Protein AF-A0A950XQK0-F1 (afdb_monomer_lite)

Sequence (68 aa):
MPLTPADVHNVAFSKPPIGKRGYNEDEVDAFLDLVENELTRLIEENSDLRQRVNELDQELAAARAGGG

Structure (mmCIF, N/CA/C/O backbone):
data_AF-A0A950XQK0-F1
#
_entry.id   AF-A0A950XQK0-F1
#
loop_
_atom_site.group_PDB
_atom_site.id
_atom_site.type_symbol
_atom_site.label_atom_id
_atom_site.label_alt_id
_atom_site.label_comp_id
_atom_site.label_asym_id
_atom_site.label_entity_id
_atom_site.label_seq_id
_atom_site.pdbx_PDB_ins_code
_atom_site.Cartn_x
_atom_site.Cartn_y
_atom_site.Cartn_z
_atom_site.occupancy
_atom_site.B_iso_or_equiv
_atom_site.auth_seq_id
_atom_site.auth_comp_id
_atom_site.auth_asym_id
_atom_site.auth_atom_id
_atom_site.pdbx_PDB_model_num
ATOM 1 N N . MET A 1 1 ? 0.885 13.438 0.433 1.00 55.06 1 MET A N 1
ATOM 2 C CA . MET A 1 1 ? -0.164 12.461 0.086 1.00 55.06 1 MET A CA 1
ATOM 3 C C . MET A 1 1 ? 0.418 11.084 0.340 1.00 55.06 1 MET A C 1
ATOM 5 O O . MET A 1 1 ? 1.559 10.892 -0.070 1.00 55.06 1 MET A O 1
ATOM 9 N N . PRO A 1 2 ? -0.251 10.201 1.098 1.00 83.75 2 PRO A N 1
ATOM 10 C CA . PRO A 1 2 ? 0.224 8.830 1.248 1.00 83.75 2 PRO A CA 1
ATOM 11 C C . PRO A 1 2 ? 0.137 8.122 -0.108 1.00 83.75 2 PRO A C 1
ATOM 13 O O . PRO A 1 2 ? -0.806 8.360 -0.855 1.00 83.75 2 PRO A O 1
ATOM 16 N N . LEU A 1 3 ? 1.143 7.310 -0.424 1.00 90.25 3 LEU A N 1
ATOM 17 C CA . LEU A 1 3 ? 1.159 6.459 -1.610 1.00 90.25 3 LEU A CA 1
ATOM 18 C C . LEU A 1 3 ? 0.008 5.447 -1.511 1.00 90.25 3 LEU A C 1
ATOM 20 O O . LEU A 1 3 ? -0.120 4.791 -0.475 1.00 90.25 3 LEU A O 1
ATOM 24 N N . THR A 1 4 ? -0.823 5.332 -2.545 1.00 95.25 4 THR A N 1
ATOM 25 C CA . THR A 1 4 ? -1.888 4.319 -2.625 1.00 95.25 4 THR A CA 1
ATOM 26 C C . THR A 1 4 ? -1.475 3.152 -3.531 1.00 95.25 4 THR A C 1
ATOM 28 O O . THR A 1 4 ? -0.621 3.339 -4.398 1.00 95.25 4 THR A O 1
ATOM 31 N N . PRO A 1 5 ? -2.086 1.959 -3.395 1.00 96.12 5 PRO A N 1
ATOM 32 C CA . PRO A 1 5 ? -1.865 0.859 -4.339 1.00 96.12 5 PRO A CA 1
ATOM 33 C C . PRO A 1 5 ? -2.140 1.272 -5.791 1.00 96.12 5 PRO A C 1
ATOM 35 O O . PRO 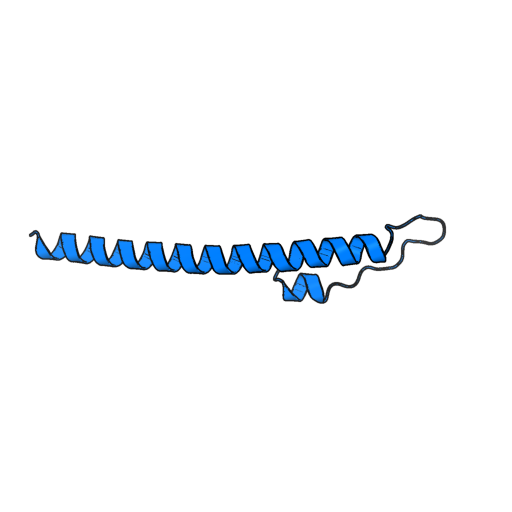A 1 5 ? -1.348 0.987 -6.679 1.00 96.12 5 PRO A O 1
ATOM 38 N N . ALA A 1 6 ? -3.191 2.067 -6.020 1.00 95.88 6 ALA A N 1
ATOM 39 C CA . ALA A 1 6 ? -3.495 2.610 -7.341 1.00 95.88 6 ALA A CA 1
ATOM 40 C C . ALA A 1 6 ? -2.399 3.554 -7.867 1.00 95.88 6 ALA A C 1
ATOM 42 O O . ALA A 1 6 ? -2.151 3.585 -9.069 1.00 95.88 6 ALA A O 1
ATOM 43 N N . ASP A 1 7 ? -1.728 4.318 -7.001 1.00 96.62 7 ASP A N 1
ATOM 44 C CA . ASP A 1 7 ? -0.594 5.148 -7.422 1.00 96.62 7 ASP A CA 1
ATOM 45 C C . ASP A 1 7 ? 0.607 4.290 -7.840 1.00 96.62 7 ASP A C 1
ATOM 47 O O . ASP A 1 7 ? 1.309 4.657 -8.778 1.00 96.62 7 ASP A O 1
ATOM 51 N N . VAL A 1 8 ? 0.832 3.155 -7.165 1.00 96.25 8 VAL A N 1
ATOM 52 C CA . VAL A 1 8 ? 1.877 2.181 -7.526 1.00 96.25 8 VAL A CA 1
ATOM 53 C C . VAL A 1 8 ? 1.558 1.540 -8.874 1.00 96.25 8 VAL A C 1
ATOM 55 O O . VAL A 1 8 ? 2.424 1.512 -9.740 1.00 96.25 8 VAL A O 1
ATOM 58 N N . HIS A 1 9 ? 0.310 1.122 -9.082 1.00 94.62 9 HIS A N 1
ATOM 59 C CA . HIS A 1 9 ? -0.141 0.513 -10.331 1.00 94.62 9 HIS A CA 1
ATOM 60 C C . HIS A 1 9 ? -0.025 1.455 -11.539 1.00 94.62 9 HIS A C 1
ATOM 62 O O . HIS A 1 9 ? 0.360 1.060 -12.634 1.00 94.62 9 HIS A O 1
ATOM 68 N N . ASN A 1 10 ? -0.377 2.730 -11.349 1.00 95.31 10 ASN A N 1
ATOM 69 C CA . ASN A 1 10 ? -0.453 3.708 -12.436 1.00 95.31 10 ASN A CA 1
ATOM 70 C C . ASN A 1 10 ? 0.854 4.485 -12.658 1.00 95.31 10 ASN A C 1
ATOM 72 O O . ASN A 1 10 ? 0.884 5.415 -13.473 1.00 95.31 10 ASN A O 1
ATOM 76 N N . VAL A 1 11 ? 1.923 4.175 -11.918 1.00 95.12 11 VAL A N 1
ATOM 77 C CA . VAL A 1 11 ? 3.181 4.913 -12.038 1.00 95.12 11 VAL A CA 1
ATOM 78 C C . VAL A 1 11 ? 3.813 4.673 -13.410 1.00 95.12 11 VAL A C 1
ATOM 80 O O . VAL A 1 11 ? 3.890 3.554 -13.902 1.00 95.12 11 VAL A O 1
ATOM 83 N N . ALA A 1 12 ? 4.309 5.743 -14.028 1.00 93.94 12 ALA A N 1
ATOM 84 C CA . ALA A 1 12 ? 5.057 5.665 -15.275 1.00 93.94 12 ALA A CA 1
ATOM 85 C C . ALA A 1 12 ? 6.453 6.259 -15.078 1.00 93.94 12 ALA A C 1
ATOM 87 O O . ALA A 1 12 ? 6.603 7.448 -14.775 1.00 93.94 12 ALA A O 1
ATOM 88 N N . PHE A 1 13 ? 7.487 5.442 -15.275 1.00 93.94 13 PHE A N 1
ATOM 89 C CA . PHE A 1 13 ? 8.870 5.905 -15.237 1.00 93.94 13 PHE A CA 1
ATOM 90 C C . PHE A 1 13 ? 9.327 6.417 -16.606 1.00 93.94 13 PHE A C 1
ATOM 92 O O . PHE A 1 13 ? 8.949 5.909 -17.660 1.00 93.94 13 PHE A O 1
ATOM 99 N N . SER A 1 14 ? 10.172 7.448 -16.595 1.00 93.75 14 SER A N 1
ATOM 100 C CA . SER A 1 14 ? 10.796 7.956 -17.819 1.00 93.75 14 SER A CA 1
ATOM 101 C C . SER A 1 14 ? 11.954 7.059 -18.255 1.00 93.75 14 SER A C 1
ATOM 103 O O . SER A 1 14 ? 12.666 6.488 -17.428 1.00 93.75 14 SER A O 1
ATOM 105 N N . LYS A 1 15 ? 12.172 6.962 -19.572 1.00 91.12 15 LYS A N 1
ATOM 106 C CA . LYS A 1 15 ? 13.324 6.236 -20.120 1.00 91.12 15 LYS A CA 1
ATOM 107 C C . LYS A 1 15 ? 14.637 6.864 -19.637 1.00 91.12 15 LYS A C 1
ATOM 109 O O . LYS A 1 15 ? 14.718 8.092 -19.532 1.00 91.12 15 LYS A O 1
ATOM 114 N N . PRO A 1 16 ? 15.684 6.055 -19.390 1.00 91.44 16 PRO A N 1
ATOM 115 C CA . PRO A 1 16 ? 16.976 6.578 -18.972 1.00 91.44 16 PRO A CA 1
ATOM 116 C C . PRO A 1 16 ? 17.551 7.540 -20.031 1.00 91.44 16 PRO A C 1
ATOM 118 O O . PRO A 1 16 ? 17.320 7.349 -21.230 1.00 91.44 16 PRO A O 1
ATOM 121 N N . PRO A 1 17 ? 18.332 8.560 -19.623 1.00 94.25 17 PRO A N 1
ATOM 122 C CA . PRO A 1 17 ? 19.019 9.446 -20.558 1.00 94.25 17 PRO A CA 1
ATOM 123 C C . PRO A 1 17 ? 19.895 8.674 -21.552 1.00 94.25 17 PRO A C 1
ATOM 125 O O . PRO A 1 17 ? 20.448 7.622 -21.228 1.00 94.25 17 PRO A O 1
ATOM 128 N N . ILE A 1 18 ? 20.073 9.227 -22.753 1.00 92.31 18 ILE A N 1
ATOM 129 C CA . ILE A 1 18 ? 20.857 8.600 -23.827 1.00 92.31 18 ILE A CA 1
ATOM 130 C C . ILE A 1 18 ? 22.257 8.214 -23.317 1.00 92.31 18 ILE A C 1
ATOM 132 O O . ILE A 1 18 ? 22.968 9.027 -22.728 1.00 92.31 18 ILE A O 1
ATOM 136 N N . GLY A 1 19 ? 22.654 6.958 -23.546 1.00 92.44 19 GLY A N 1
ATOM 137 C CA . GLY A 1 19 ? 23.955 6.419 -23.131 1.00 92.44 19 GLY A CA 1
ATOM 138 C C . GLY A 1 19 ? 24.043 5.991 -21.660 1.00 92.44 19 GLY A C 1
ATOM 139 O O . GLY A 1 19 ? 25.111 5.564 -21.217 1.00 92.44 19 GLY A O 1
ATOM 140 N N . LYS A 1 2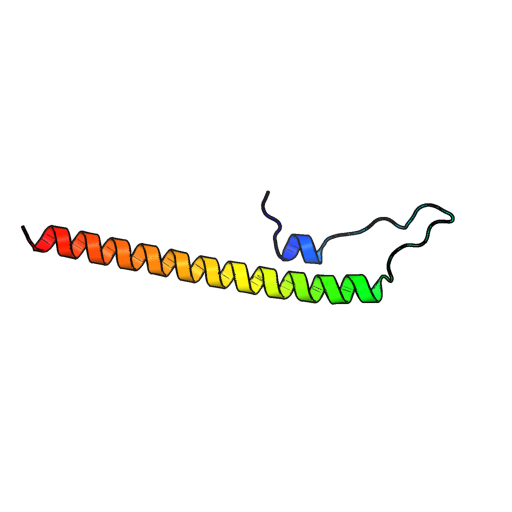0 ? 22.949 6.077 -20.892 1.00 94.19 20 LYS A N 1
ATOM 141 C CA . LYS A 1 20 ? 22.847 5.531 -19.532 1.00 94.19 20 LYS A CA 1
ATOM 142 C C . LYS A 1 20 ? 22.028 4.242 -19.534 1.00 94.19 20 LYS A C 1
ATOM 144 O O . LYS A 1 20 ? 21.116 4.068 -20.336 1.00 94.19 20 LYS A O 1
ATOM 149 N N . ARG A 1 21 ? 22.373 3.330 -18.626 1.00 92.88 21 ARG A N 1
ATOM 150 C CA . ARG A 1 21 ? 21.601 2.105 -18.382 1.00 92.88 21 ARG A CA 1
ATOM 151 C C . ARG A 1 21 ? 20.494 2.409 -17.373 1.00 92.88 21 ARG A C 1
ATOM 153 O O . ARG A 1 21 ? 20.744 3.143 -16.419 1.00 92.88 21 ARG A O 1
ATOM 160 N N . GLY A 1 22 ? 19.305 1.864 -17.608 1.00 94.50 22 GLY A N 1
ATOM 161 C CA . GLY A 1 22 ? 18.200 1.829 -16.648 1.00 94.50 22 GLY A CA 1
ATOM 162 C C . GLY A 1 22 ? 18.042 0.436 -16.042 1.00 94.50 22 GLY A C 1
ATOM 163 O O . GLY A 1 22 ? 18.798 -0.477 -16.386 1.00 94.50 22 GLY A O 1
ATOM 164 N N . TYR A 1 23 ? 17.064 0.290 -15.151 1.00 96.81 23 TYR A N 1
ATOM 165 C CA . TYR A 1 23 ? 16.610 -1.022 -14.693 1.00 96.81 23 TYR A CA 1
ATOM 166 C C . TYR A 1 23 ? 1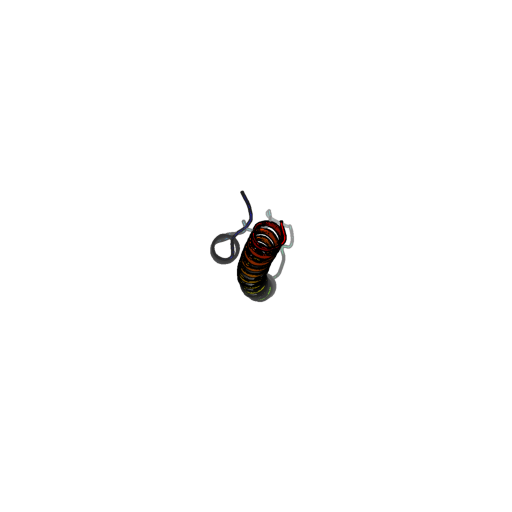5.906 -1.780 -15.822 1.00 96.81 23 TYR A C 1
ATOM 168 O O . TYR A 1 23 ? 15.489 -1.180 -16.814 1.00 96.81 23 TYR A O 1
ATOM 176 N N . ASN A 1 24 ? 15.811 -3.099 -15.675 1.00 95.69 24 ASN A N 1
ATOM 177 C CA . ASN A 1 24 ? 14.996 -3.922 -16.555 1.00 95.69 24 ASN A CA 1
ATOM 178 C C . ASN A 1 24 ? 13.513 -3.641 -16.262 1.00 95.69 24 ASN A C 1
ATOM 180 O O . ASN A 1 24 ? 13.114 -3.715 -15.103 1.00 95.69 24 ASN A O 1
ATOM 184 N N . GLU A 1 25 ? 12.734 -3.301 -17.291 1.00 95.00 25 GLU A N 1
ATOM 185 C CA . GLU A 1 25 ? 11.304 -2.981 -17.164 1.00 95.00 25 GLU A CA 1
ATOM 186 C C . GLU A 1 25 ? 10.535 -4.157 -16.537 1.00 95.00 25 GLU A C 1
ATOM 188 O O . GLU A 1 25 ? 9.859 -3.955 -15.536 1.00 95.00 25 GLU A O 1
ATOM 193 N N . ASP A 1 26 ? 10.779 -5.395 -16.986 1.00 97.06 26 ASP A N 1
ATOM 194 C CA . ASP A 1 26 ? 10.097 -6.590 -16.463 1.00 97.06 26 ASP A CA 1
ATOM 195 C C . ASP A 1 26 ? 10.396 -6.842 -14.970 1.00 97.06 26 ASP A C 1
ATOM 197 O O . ASP A 1 26 ? 9.536 -7.287 -14.211 1.00 97.06 26 ASP A O 1
ATOM 201 N N . GLU A 1 27 ? 11.630 -6.571 -14.526 1.00 98.06 27 GLU A N 1
ATOM 202 C CA . GLU A 1 27 ? 12.016 -6.735 -13.115 1.00 98.06 27 GLU A CA 1
ATOM 203 C C . GLU A 1 27 ? 11.409 -5.642 -12.231 1.00 98.06 27 GLU A C 1
ATOM 205 O O . GLU A 1 27 ? 11.055 -5.903 -11.079 1.00 98.06 27 GLU A O 1
ATOM 210 N N . VAL A 1 28 ? 11.302 -4.419 -12.761 1.00 97.25 28 VAL A N 1
ATOM 211 C CA . VAL A 1 28 ? 10.659 -3.303 -12.062 1.00 97.25 28 VAL A CA 1
ATOM 212 C C . VAL A 1 28 ? 9.165 -3.563 -11.935 1.00 97.25 28 VAL A C 1
ATOM 214 O O . VAL A 1 28 ? 8.648 -3.434 -10.830 1.00 97.25 28 VAL A O 1
ATOM 217 N N . ASP A 1 29 ? 8.501 -3.987 -13.008 1.00 97.00 29 ASP A N 1
ATOM 218 C CA . ASP A 1 29 ? 7.066 -4.278 -13.007 1.00 97.00 29 ASP A CA 1
ATOM 219 C C . ASP A 1 29 ? 6.734 -5.399 -12.014 1.00 97.00 29 ASP A C 1
ATOM 221 O O . ASP A 1 29 ? 5.898 -5.218 -11.129 1.00 97.00 29 ASP A O 1
ATOM 225 N N . ALA A 1 30 ? 7.486 -6.506 -12.043 1.00 98.25 30 ALA A N 1
ATOM 226 C CA . ALA A 1 30 ? 7.307 -7.595 -11.082 1.00 98.25 30 ALA A CA 1
ATOM 227 C C . ALA A 1 30 ? 7.524 -7.147 -9.625 1.00 98.25 30 ALA A C 1
ATOM 229 O O . ALA A 1 30 ? 6.868 -7.642 -8.708 1.00 98.25 30 ALA A O 1
ATOM 230 N N . PHE A 1 31 ? 8.450 -6.215 -9.382 1.00 98.31 31 PHE A N 1
ATOM 231 C CA . PHE A 1 31 ? 8.647 -5.650 -8.049 1.00 98.31 31 PHE A CA 1
ATOM 232 C C . PHE A 1 31 ? 7.496 -4.721 -7.642 1.00 98.31 31 PHE A C 1
ATOM 234 O O . PHE A 1 31 ? 7.070 -4.762 -6.486 1.00 98.31 31 PHE A O 1
ATOM 241 N N . LEU A 1 32 ? 6.975 -3.908 -8.563 1.00 98.25 32 LEU A N 1
ATOM 242 C CA . LEU A 1 32 ? 5.828 -3.041 -8.299 1.00 98.25 32 LEU A CA 1
ATOM 243 C C . LEU A 1 32 ? 4.564 -3.842 -7.980 1.00 98.25 32 LEU A C 1
ATOM 245 O O . LEU A 1 32 ? 3.862 -3.460 -7.046 1.00 98.25 32 LEU A O 1
ATOM 249 N N . ASP A 1 33 ? 4.337 -4.983 -8.635 1.00 98.12 33 ASP A N 1
ATOM 250 C CA . ASP A 1 33 ? 3.240 -5.897 -8.292 1.00 98.12 33 ASP A CA 1
ATOM 251 C C . ASP A 1 33 ? 3.340 -6.374 -6.831 1.00 98.12 33 ASP A C 1
ATOM 253 O O . ASP A 1 33 ? 2.350 -6.417 -6.096 1.00 98.12 33 ASP A O 1
ATOM 257 N N . LEU A 1 34 ? 4.546 -6.720 -6.363 1.00 98.44 34 LEU A N 1
ATOM 258 C CA . LEU A 1 34 ? 4.764 -7.118 -4.966 1.00 98.44 34 LEU A CA 1
ATOM 259 C C . LEU A 1 34 ? 4.492 -5.958 -4.000 1.00 98.44 34 LEU A C 1
ATOM 261 O O . LEU A 1 34 ? 3.877 -6.159 -2.951 1.00 98.44 34 LEU A O 1
ATOM 265 N N . VAL A 1 35 ? 4.934 -4.750 -4.355 1.00 98.12 35 VAL A N 1
ATOM 266 C CA . VAL A 1 35 ? 4.717 -3.540 -3.551 1.00 98.12 35 VAL A CA 1
ATOM 267 C C . VAL A 1 35 ? 3.234 -3.175 -3.486 1.00 98.12 35 VAL A C 1
ATOM 269 O O . VAL A 1 35 ? 2.749 -2.853 -2.404 1.00 98.12 35 VAL A O 1
ATOM 272 N N . GLU A 1 36 ? 2.507 -3.241 -4.602 1.00 98.12 36 GLU A N 1
ATOM 273 C CA . GLU A 1 36 ? 1.067 -2.965 -4.670 1.00 98.12 36 GLU A CA 1
ATOM 274 C C . GLU A 1 36 ? 0.277 -3.916 -3.759 1.00 98.12 36 GLU A C 1
ATOM 276 O O . GLU A 1 36 ? -0.537 -3.474 -2.937 1.00 98.12 36 GLU A O 1
ATOM 281 N N . ASN A 1 37 ? 0.566 -5.216 -3.856 1.00 98.25 37 ASN A N 1
ATOM 282 C CA . ASN A 1 37 ? -0.082 -6.246 -3.048 1.00 98.25 37 ASN A CA 1
ATOM 283 C C . ASN A 1 37 ? 0.196 -6.060 -1.550 1.00 98.25 37 ASN A C 1
ATOM 285 O O . ASN A 1 37 ? -0.727 -6.092 -0.733 1.00 98.25 37 ASN A O 1
ATOM 289 N N . GLU A 1 38 ? 1.455 -5.824 -1.176 1.00 98.38 38 GLU A N 1
AT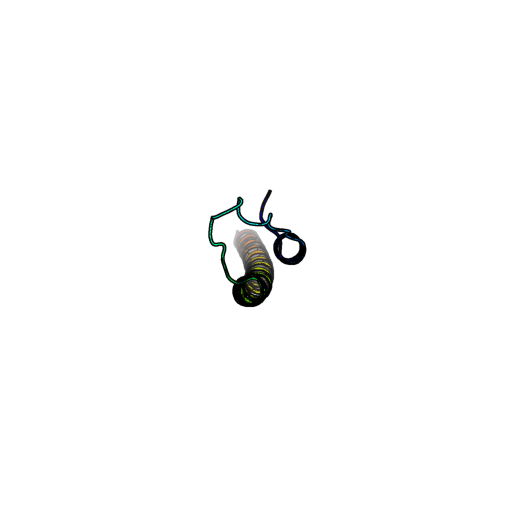OM 290 C CA . GLU A 1 38 ? 1.823 -5.640 0.229 1.00 98.38 38 GLU A CA 1
ATOM 291 C C . GLU A 1 38 ? 1.257 -4.334 0.799 1.00 98.38 38 GLU A C 1
ATOM 293 O O . GLU A 1 38 ? 0.790 -4.300 1.938 1.00 98.38 38 GLU A O 1
ATOM 298 N N . LEU A 1 39 ? 1.227 -3.261 0.006 1.00 97.88 39 LEU A N 1
ATOM 299 C CA . LEU A 1 39 ? 0.621 -1.998 0.418 1.00 97.88 39 LEU A CA 1
ATOM 300 C C . LEU A 1 39 ? -0.887 -2.152 0.651 1.00 97.88 39 LEU A C 1
ATOM 302 O O . LEU A 1 39 ? -1.404 -1.620 1.633 1.00 97.88 39 LEU A O 1
ATOM 306 N N . THR A 1 40 ? -1.577 -2.912 -0.203 1.00 97.69 40 THR A N 1
ATOM 307 C CA . THR A 1 40 ? -2.996 -3.255 -0.017 1.00 97.69 40 THR A CA 1
ATOM 308 C C . THR A 1 40 ? -3.205 -4.006 1.295 1.00 97.69 40 THR A C 1
ATOM 310 O O . THR A 1 40 ? -3.986 -3.559 2.137 1.00 97.69 40 THR A O 1
ATOM 313 N N . ARG A 1 41 ? -2.423 -5.070 1.524 1.00 98.19 41 ARG A N 1
ATOM 314 C CA . ARG A 1 41 ? -2.466 -5.872 2.756 1.00 98.19 41 ARG A CA 1
ATOM 315 C C . ARG A 1 41 ? -2.272 -5.014 4.008 1.00 98.19 41 ARG A C 1
ATOM 317 O O . ARG A 1 41 ? -3.018 -5.148 4.973 1.00 98.19 41 ARG A O 1
ATOM 324 N N . LEU A 1 42 ? -1.282 -4.120 3.993 1.00 97.94 42 LEU A N 1
ATOM 325 C CA . LEU A 1 42 ? -0.983 -3.238 5.123 1.00 97.94 42 LEU A CA 1
ATOM 326 C C . LEU A 1 42 ? -2.097 -2.223 5.388 1.00 97.94 42 LEU A C 1
ATOM 328 O O . LEU A 1 42 ? -2.348 -1.891 6.545 1.00 97.94 42 LEU A O 1
ATOM 332 N N . ILE A 1 43 ? -2.756 -1.712 4.346 1.00 96.56 43 ILE A N 1
ATOM 333 C CA . ILE A 1 43 ? -3.874 -0.773 4.498 1.00 96.56 43 ILE A CA 1
ATOM 334 C C . ILE A 1 43 ? -5.086 -1.476 5.116 1.00 96.56 43 ILE A C 1
ATOM 336 O O . ILE A 1 43 ? -5.675 -0.931 6.053 1.00 96.56 43 ILE A O 1
ATOM 340 N N . GLU A 1 44 ? -5.427 -2.673 4.637 1.00 97.19 44 GLU A N 1
ATOM 341 C CA . GLU A 1 44 ? -6.507 -3.496 5.197 1.00 97.19 44 GLU A CA 1
ATOM 342 C C . GLU A 1 44 ? -6.228 -3.839 6.665 1.00 97.19 44 GLU A C 1
ATOM 344 O O . GLU A 1 44 ? -7.031 -3.519 7.541 1.00 97.19 44 GLU A O 1
ATOM 349 N N . GLU A 1 45 ? -5.031 -4.353 6.964 1.00 98.19 45 GLU A N 1
ATOM 350 C CA . GLU A 1 45 ? -4.610 -4.668 8.333 1.00 98.19 45 GLU A CA 1
ATOM 351 C C . GLU A 1 45 ? -4.654 -3.427 9.241 1.00 98.19 45 GLU A C 1
ATOM 353 O O . GLU A 1 45 ? -5.104 -3.490 10.387 1.00 98.19 45 GLU A O 1
ATOM 358 N N . ASN A 1 46 ? -4.233 -2.261 8.742 1.00 97.50 46 ASN A N 1
ATOM 359 C CA . ASN A 1 46 ? -4.279 -1.027 9.521 1.00 97.50 46 ASN A CA 1
ATOM 360 C C . ASN A 1 46 ? -5.716 -0.558 9.786 1.00 97.50 46 ASN A C 1
ATOM 362 O O . ASN A 1 46 ? -5.993 -0.044 10.872 1.00 97.50 46 ASN A O 1
ATOM 366 N N . SER A 1 47 ? -6.612 -0.723 8.811 1.00 97.44 47 SER A N 1
ATOM 367 C CA . SER A 1 47 ? -8.037 -0.420 8.953 1.00 97.44 47 SER A CA 1
ATOM 368 C C . SER A 1 47 ? -8.667 -1.293 10.038 1.00 97.44 47 SER A C 1
ATOM 370 O O . SER A 1 47 ? -9.280 -0.766 10.971 1.00 97.44 47 SER A O 1
ATOM 372 N N . ASP A 1 48 ? -8.427 -2.602 9.978 1.00 98.44 48 ASP A N 1
ATOM 373 C CA . ASP A 1 48 ? -8.956 -3.571 10.938 1.00 98.44 48 ASP A CA 1
ATOM 374 C C . ASP A 1 48 ? -8.433 -3.307 12.354 1.00 98.44 48 ASP A C 1
ATOM 376 O O . ASP A 1 48 ? -9.201 -3.261 13.320 1.00 98.44 48 ASP A O 1
ATOM 380 N N . LEU A 1 49 ? -7.128 -3.047 12.494 1.00 98.44 49 LEU A N 1
ATOM 381 C CA . LEU A 1 49 ? -6.526 -2.718 13.787 1.00 98.44 49 LEU A CA 1
ATOM 382 C C . LEU A 1 49 ? -7.109 -1.429 14.377 1.00 98.44 49 LEU A C 1
ATOM 384 O O . LEU A 1 49 ? -7.383 -1.372 15.577 1.00 98.44 49 LEU A O 1
ATOM 388 N N . ARG A 1 50 ? -7.332 -0.396 13.555 1.00 98.19 50 ARG A N 1
ATOM 389 C CA . ARG A 1 50 ? -7.965 0.853 14.010 1.00 98.19 50 ARG A CA 1
ATOM 390 C C . ARG A 1 50 ? -9.404 0.630 14.449 1.00 98.19 50 ARG A C 1
ATOM 392 O O . ARG A 1 50 ? -9.805 1.190 15.467 1.00 98.19 50 ARG A O 1
ATOM 399 N N . GLN A 1 51 ? -10.168 -0.179 13.716 1.00 98.50 51 GLN A N 1
ATOM 400 C CA . GLN A 1 51 ? -11.518 -0.546 14.128 1.00 98.50 51 GLN A CA 1
ATOM 401 C C . GLN A 1 51 ? -11.488 -1.264 15.479 1.00 98.50 51 GLN A C 1
ATOM 403 O O . GLN A 1 51 ? -12.227 -0.883 16.388 1.00 98.50 51 GLN A O 1
ATOM 408 N N . ARG A 1 52 ? -10.578 -2.229 15.651 1.00 98.19 52 ARG A N 1
ATOM 409 C CA . ARG A 1 52 ? -10.455 -2.976 16.903 1.00 98.19 52 ARG A CA 1
ATOM 410 C C . ARG A 1 52 ? -10.087 -2.088 18.089 1.00 98.19 52 ARG A C 1
ATOM 412 O O . ARG A 1 52 ? -10.634 -2.265 19.173 1.00 98.19 52 ARG A O 1
ATOM 419 N N . VAL A 1 53 ? -9.181 -1.130 17.891 1.00 98.56 53 VAL A N 1
ATOM 420 C CA . VAL A 1 53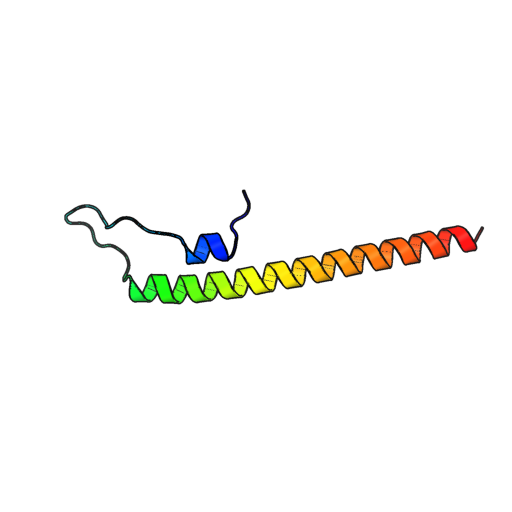 ? -8.837 -0.132 18.917 1.00 98.56 53 VAL A CA 1
ATOM 421 C C . VAL A 1 53 ? -10.067 0.689 19.305 1.00 98.56 53 VAL A C 1
ATOM 423 O O . VAL A 1 53 ? -10.357 0.814 20.491 1.00 98.56 53 VAL A O 1
ATOM 426 N N . ASN A 1 54 ? -10.838 1.171 18.327 1.00 98.44 54 ASN A N 1
ATOM 427 C CA . ASN A 1 54 ? -12.045 1.955 18.596 1.00 98.44 54 ASN A CA 1
ATOM 428 C C . ASN A 1 54 ? -13.112 1.154 19.366 1.00 98.44 54 ASN A C 1
ATOM 430 O O . ASN A 1 54 ? -13.758 1.704 20.256 1.00 98.44 54 ASN A O 1
ATOM 434 N N . GLU A 1 55 ? -13.305 -0.126 19.037 1.00 98.19 55 GLU A N 1
ATOM 435 C CA . GLU A 1 55 ? -14.216 -1.023 19.765 1.00 98.19 55 GLU A CA 1
ATOM 436 C C . GLU A 1 55 ? -13.790 -1.179 21.232 1.00 98.19 55 GLU A C 1
ATOM 438 O O . GLU A 1 55 ? -14.598 -0.987 22.141 1.00 98.19 55 GLU A O 1
ATOM 443 N N . LEU A 1 56 ? -12.504 -1.455 21.470 1.00 98.19 56 LEU A N 1
ATOM 444 C CA . LEU A 1 56 ? -11.957 -1.608 22.821 1.00 98.19 56 LEU A CA 1
ATOM 445 C C . LEU A 1 56 ? -12.069 -0.314 23.637 1.00 98.19 56 LEU A C 1
ATOM 447 O O . LEU A 1 56 ? -12.406 -0.360 24.822 1.00 98.19 56 LEU A O 1
ATOM 451 N N . ASP A 1 57 ? -11.835 0.841 23.016 1.00 98.12 57 ASP A N 1
ATOM 452 C CA . ASP A 1 57 ? -11.985 2.140 23.676 1.00 98.12 57 ASP A CA 1
ATOM 453 C C . ASP A 1 57 ? -13.442 2.402 24.100 1.00 98.12 57 ASP A C 1
ATOM 455 O O . ASP A 1 57 ? -13.687 2.926 25.192 1.00 98.12 57 ASP A O 1
ATOM 459 N N . GLN A 1 58 ? -14.421 1.992 23.285 1.00 97.62 58 GLN A N 1
ATOM 460 C CA . GLN A 1 58 ? -15.846 2.090 23.624 1.00 97.62 58 GLN A CA 1
ATOM 461 C C . GLN A 1 58 ? -16.232 1.147 24.771 1.00 97.62 58 GLN A C 1
ATOM 463 O O . GLN A 1 58 ? -16.923 1.571 25.703 1.00 97.62 58 GLN A O 1
ATOM 468 N N . GLU A 1 59 ? -15.762 -0.103 24.743 1.00 96.81 59 GLU A N 1
ATOM 469 C CA . GLU A 1 59 ? -15.979 -1.075 25.824 1.00 96.81 59 GLU A CA 1
ATOM 470 C C . GLU A 1 59 ? -15.399 -0.570 27.155 1.00 96.81 59 GLU A C 1
ATOM 472 O O . GLU A 1 59 ? -16.071 -0.604 28.192 1.00 96.81 59 GLU A O 1
ATOM 477 N N . LEU A 1 60 ? -14.176 -0.029 27.129 1.00 96.56 60 LEU A N 1
ATOM 478 C CA . LEU A 1 60 ? -13.524 0.555 28.302 1.00 96.56 60 LEU A CA 1
ATOM 479 C C . LEU A 1 60 ? -14.284 1.773 28.838 1.00 96.56 60 LEU A C 1
ATOM 481 O O . LEU A 1 60 ? -14.417 1.925 30.057 1.00 96.56 60 LEU A O 1
ATOM 485 N N . ALA A 1 61 ? -14.788 2.640 27.957 1.00 96.06 61 ALA A N 1
ATOM 486 C CA . ALA A 1 61 ? -15.590 3.791 28.358 1.00 96.06 61 ALA A CA 1
ATOM 487 C C . ALA A 1 61 ? -16.906 3.359 29.029 1.00 96.06 61 ALA A C 1
ATOM 489 O O . ALA A 1 61 ? -17.253 3.886 30.089 1.00 96.06 61 ALA A O 1
ATOM 490 N N . ALA A 1 62 ? -17.597 2.364 28.466 1.00 95.06 62 ALA A N 1
ATOM 491 C CA . ALA A 1 62 ? -18.830 1.820 29.030 1.00 95.06 62 ALA A CA 1
ATOM 492 C C . ALA A 1 62 ? -18.600 1.169 30.406 1.00 95.06 62 ALA A C 1
ATOM 494 O O . ALA A 1 62 ? -19.343 1.443 31.350 1.00 95.06 62 ALA A O 1
ATOM 495 N N . ALA A 1 63 ? -17.535 0.373 30.553 1.00 94.81 63 ALA A N 1
ATOM 496 C CA . ALA A 1 63 ? -17.176 -0.253 31.825 1.00 94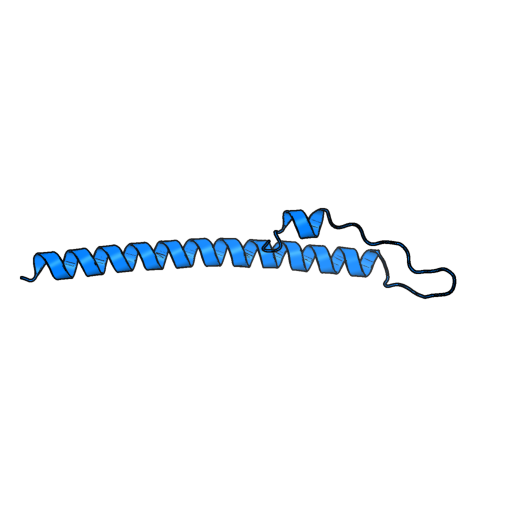.81 63 ALA A CA 1
ATOM 497 C C . ALA A 1 63 ? -16.875 0.783 32.923 1.00 94.81 63 ALA A C 1
ATOM 499 O O . ALA A 1 63 ? -17.292 0.614 34.068 1.00 94.81 63 ALA A O 1
ATOM 500 N N . ARG A 1 64 ? -16.195 1.885 32.575 1.00 93.88 64 ARG A N 1
ATOM 501 C CA . ARG A 1 64 ? -15.932 2.992 33.511 1.00 93.88 64 ARG A CA 1
ATOM 502 C C . ARG A 1 64 ? -17.202 3.737 33.917 1.00 93.88 64 ARG A C 1
ATOM 504 O O . ARG A 1 64 ? -17.290 4.174 35.058 1.00 93.88 64 ARG A O 1
ATOM 511 N N . ALA A 1 65 ? -18.168 3.878 33.011 1.00 89.88 65 ALA A N 1
ATOM 512 C CA . ALA A 1 65 ? -19.430 4.560 33.289 1.00 89.88 65 ALA A CA 1
ATOM 513 C C . ALA A 1 65 ? -20.390 3.732 34.165 1.00 89.88 65 ALA A C 1
ATOM 515 O O . ALA A 1 65 ? -21.170 4.312 34.910 1.00 89.88 65 ALA A O 1
ATOM 516 N N . GLY A 1 66 ? -20.341 2.397 34.086 1.00 82.00 66 GLY A N 1
ATOM 517 C CA . GLY A 1 66 ? -21.197 1.503 34.880 1.00 82.00 66 GLY A CA 1
ATOM 518 C C . GLY A 1 66 ? -20.651 1.122 36.263 1.00 82.00 66 GLY A C 1
ATOM 519 O O . GLY A 1 66 ? -21.353 0.459 37.021 1.00 82.00 66 GLY A O 1
ATOM 520 N N . GLY A 1 67 ? -19.404 1.486 36.578 1.00 74.25 67 GLY A N 1
ATOM 521 C CA . GLY A 1 67 ? -18.724 1.133 37.832 1.00 74.25 67 GLY A CA 1
ATOM 522 C C . GLY A 1 67 ? -18.683 2.231 38.904 1.00 74.25 67 GLY A C 1
ATOM 523 O O . GLY A 1 67 ? -18.018 2.025 39.919 1.00 74.25 67 GLY A O 1
ATOM 524 N N . GLY A 1 68 ? -19.330 3.381 38.677 1.00 51.84 68 GLY A N 1
ATOM 525 C CA . GLY A 1 68 ? -19.483 4.481 39.643 1.00 51.84 68 GLY A CA 1
ATOM 526 C C . GLY A 1 68 ? -20.918 4.612 40.129 1.00 51.84 68 GLY A C 1
ATOM 527 O O . GLY A 1 68 ? -21.088 5.032 41.293 1.00 51.84 68 GLY A O 1
#

pLDDT: mean 94.28, std 8.19, range [51.84, 98.56]

Foldseek 3Di:
DDQALVNLVPDDDDDDPPPDDDDDPVVSVVVSVVVSVVRVVVVVVVVVVVVVVVVVVVVVVVVVVVPD

Radius of gyration: 21.62 Å; chains: 1; bounding box: 45×20×64 Å

Secondary structure (DSSP, 8-state):
-PPPHHHHHT--PPPPPTT-----HHHHHHHHHHHHHHHHHHHHHHHHHHHHHHHHHHHHHHHHHH--